Protein AF-A0A822CK42-F1 (afdb_monomer_lite)

Sequence (97 aa):
EFCIHHSVFNVANSQTTEFLENVLDEVIDLFSTSDVIHIGGDEVKYGQWELSTEITKFINEHNLQSPADLQIWFTNKISNFINGKHRRMMGWNEIMG

Structure (mmCIF, N/CA/C/O backbone):
data_AF-A0A822CK42-F1
#
_entry.id   AF-A0A822CK42-F1
#
loop_
_atom_site.group_PDB
_atom_site.id
_atom_site.type_symbol
_atom_site.label_atom_id
_atom_site.label_alt_id
_atom_site.label_comp_id
_atom_site.label_asym_id
_atom_site.label_entity_id
_atom_site.label_seq_id
_atom_site.pdbx_PDB_ins_code
_atom_site.Cartn_x
_atom_site.Cartn_y
_atom_site.Cartn_z
_atom_site.occupancy
_atom_site.B_iso_or_equiv
_atom_site.auth_seq_id
_atom_site.auth_comp_id
_atom_site.auth_asym_id
_atom_site.auth_atom_id
_atom_site.pdbx_PDB_model_num
ATOM 1 N N . GLU A 1 1 ? 6.854 24.041 9.957 1.00 33.19 1 GLU A N 1
ATOM 2 C CA . GLU A 1 1 ? 7.121 22.590 9.934 1.00 33.19 1 GLU A CA 1
ATOM 3 C C . GLU A 1 1 ? 6.576 22.047 8.626 1.00 33.19 1 GLU A C 1
ATOM 5 O O . GLU A 1 1 ? 5.389 22.193 8.367 1.00 33.19 1 GLU A O 1
ATOM 10 N N . PHE A 1 2 ? 7.460 21.596 7.739 1.00 29.27 2 PHE A N 1
ATOM 11 C CA . PHE A 1 2 ? 7.106 21.054 6.426 1.00 29.27 2 PHE A CA 1
ATOM 12 C C . PHE A 1 2 ? 7.071 19.521 6.515 1.00 29.27 2 PHE A C 1
ATOM 14 O O . PHE A 1 2 ? 7.889 18.945 7.222 1.00 29.27 2 PHE A O 1
ATOM 21 N N . CYS A 1 3 ? 6.149 18.909 5.766 1.00 29.55 3 CYS A N 1
ATOM 22 C CA . CYS A 1 3 ? 6.029 17.467 5.494 1.00 29.55 3 CYS A CA 1
ATOM 23 C C . CYS A 1 3 ? 5.343 16.545 6.515 1.00 29.55 3 CYS A C 1
ATOM 25 O O . CYS A 1 3 ? 5.492 15.341 6.390 1.00 29.55 3 CYS A O 1
ATOM 27 N N . ILE A 1 4 ? 4.484 17.038 7.414 1.00 42.25 4 ILE A N 1
ATOM 28 C CA . ILE A 1 4 ? 3.563 16.142 8.142 1.00 42.25 4 ILE A CA 1
ATOM 29 C C . ILE A 1 4 ? 2.125 16.460 7.740 1.00 42.25 4 ILE A C 1
ATOM 31 O O . ILE A 1 4 ? 1.430 17.234 8.401 1.00 42.25 4 ILE A O 1
ATOM 35 N N . HIS A 1 5 ? 1.665 15.895 6.622 1.00 47.59 5 HIS A N 1
ATOM 36 C CA . HIS A 1 5 ? 0.237 15.930 6.332 1.00 47.59 5 HIS A CA 1
ATOM 37 C C . HIS A 1 5 ? -0.443 14.865 7.192 1.00 47.59 5 HIS A C 1
ATOM 39 O O . HIS A 1 5 ? -0.126 13.687 7.108 1.00 47.59 5 HIS A O 1
ATOM 45 N N . HIS A 1 6 ? -1.394 15.278 8.029 1.00 52.34 6 HIS A N 1
ATOM 46 C CA . HIS A 1 6 ? -2.114 14.365 8.921 1.00 52.34 6 HIS A CA 1
ATOM 47 C C . HIS A 1 6 ? -2.953 13.290 8.214 1.00 52.34 6 HIS A C 1
ATOM 49 O O . HIS A 1 6 ? -3.473 12.432 8.910 1.00 52.34 6 HIS A O 1
ATOM 55 N N . SER A 1 7 ? -3.110 13.342 6.891 1.00 63.03 7 SER A N 1
ATOM 56 C CA . SER A 1 7 ? -3.978 12.448 6.126 1.00 63.03 7 SER A CA 1
ATOM 57 C C . SER A 1 7 ? -3.238 11.174 5.727 1.00 63.03 7 SER A C 1
ATOM 59 O O . SER A 1 7 ? -2.311 11.228 4.923 1.00 63.03 7 SER A O 1
ATOM 61 N N . VAL A 1 8 ? -3.678 10.031 6.251 1.00 73.88 8 VAL A N 1
ATOM 62 C CA . VAL A 1 8 ? -3.216 8.699 5.826 1.00 73.88 8 VAL A CA 1
ATOM 63 C C . VAL A 1 8 ? -4.225 8.067 4.868 1.00 73.88 8 VAL A C 1
ATOM 65 O O . VAL A 1 8 ? -5.431 8.303 4.971 1.00 73.88 8 VAL A O 1
ATOM 68 N N . PHE A 1 9 ? -3.747 7.253 3.925 1.00 79.25 9 PHE A N 1
ATOM 69 C CA . PHE A 1 9 ? -4.626 6.515 3.021 1.00 79.25 9 PHE A CA 1
ATOM 70 C C . PHE A 1 9 ? -5.569 5.595 3.806 1.00 79.25 9 PHE A C 1
ATOM 72 O O . PHE A 1 9 ? -5.167 4.910 4.750 1.00 79.25 9 PHE A O 1
ATOM 79 N N . ASN A 1 10 ? -6.838 5.554 3.397 1.00 82.50 10 ASN A N 1
ATOM 80 C CA . ASN A 1 10 ? -7.777 4.559 3.896 1.00 82.50 10 ASN A CA 1
ATOM 81 C C . ASN A 1 10 ? -7.540 3.243 3.150 1.00 82.50 10 ASN A C 1
ATOM 83 O O . ASN A 1 10 ? -8.088 3.022 2.070 1.00 82.50 10 ASN A O 1
ATOM 87 N N . VAL A 1 11 ? -6.702 2.391 3.731 1.00 82.88 11 VAL A N 1
ATOM 88 C CA . VAL A 1 11 ? -6.299 1.102 3.152 1.00 82.88 11 VAL A CA 1
ATOM 89 C C . VAL A 1 11 ? -7.378 0.015 3.256 1.00 82.88 11 VAL A C 1
ATOM 91 O O . VAL A 1 11 ? -7.266 -1.006 2.582 1.00 82.88 11 VAL A O 1
ATOM 94 N N . ALA A 1 12 ? -8.441 0.243 4.038 1.00 81.19 12 ALA A N 1
ATOM 95 C CA . ALA A 1 12 ? -9.621 -0.627 4.072 1.00 81.19 12 ALA A CA 1
ATOM 96 C C . ALA A 1 12 ? -10.546 -0.414 2.862 1.00 81.19 12 ALA A C 1
ATOM 98 O O . ALA A 1 12 ? -11.325 -1.299 2.507 1.00 81.19 12 ALA A O 1
ATOM 99 N N . ASN A 1 13 ? -10.446 0.741 2.199 1.00 85.81 13 ASN A N 1
ATOM 100 C CA . ASN A 1 13 ? -11.212 1.017 0.996 1.00 85.81 13 ASN A CA 1
ATOM 101 C C . ASN A 1 13 ? -10.526 0.406 -0.238 1.00 85.81 13 ASN A C 1
ATOM 103 O O . ASN A 1 13 ? -9.418 0.786 -0.622 1.00 85.81 13 ASN A O 1
ATOM 107 N N . SER A 1 14 ? -11.229 -0.515 -0.901 1.00 84.94 14 SER A N 1
ATOM 108 C CA . SER A 1 14 ? -10.780 -1.149 -2.151 1.00 84.94 14 SER A CA 1
ATOM 109 C C . SER A 1 14 ? -10.385 -0.156 -3.255 1.00 84.94 14 SER A C 1
ATOM 111 O O . SER A 1 14 ? -9.377 -0.388 -3.920 1.00 84.94 14 SER A O 1
ATOM 113 N N . GLN A 1 15 ? -11.084 0.979 -3.386 1.00 87.69 15 GLN A N 1
ATOM 114 C CA . GLN A 1 15 ? -10.781 2.010 -4.389 1.00 87.69 15 GLN A CA 1
ATOM 115 C C . GLN A 1 15 ? -9.410 2.652 -4.159 1.00 87.69 15 GLN A C 1
ATOM 117 O O . GLN A 1 15 ? -8.730 3.013 -5.113 1.00 87.69 15 GLN A O 1
ATOM 122 N N . THR A 1 16 ? -8.974 2.767 -2.900 1.00 88.12 16 THR A N 1
ATOM 123 C CA . THR A 1 16 ? -7.628 3.256 -2.574 1.00 88.12 16 THR A CA 1
ATOM 124 C C . THR A 1 16 ? -6.568 2.300 -3.107 1.00 88.12 16 THR A C 1
ATOM 126 O O . THR A 1 16 ? -5.568 2.745 -3.660 1.00 88.12 16 THR A O 1
ATOM 129 N N . THR A 1 17 ? -6.781 0.986 -2.953 1.00 87.44 17 THR A N 1
ATOM 130 C CA . THR A 1 17 ? -5.832 -0.001 -3.487 1.00 87.44 17 THR A CA 1
ATOM 131 C C . THR A 1 17 ? -5.812 0.052 -5.011 1.00 87.44 17 THR A C 1
ATOM 133 O O . THR A 1 17 ? -4.737 0.133 -5.585 1.00 87.44 17 THR A O 1
ATOM 136 N N . GLU A 1 18 ? -6.979 0.067 -5.657 1.00 89.94 18 GLU A N 1
ATOM 137 C CA . GLU A 1 18 ? -7.086 0.120 -7.120 1.00 89.94 18 GLU A CA 1
ATOM 138 C C . GLU A 1 18 ? -6.404 1.366 -7.698 1.00 89.94 18 GLU A C 1
ATOM 140 O O . GLU A 1 18 ? -5.627 1.276 -8.644 1.00 89.94 18 GLU A O 1
ATOM 145 N N . PHE A 1 19 ? -6.632 2.531 -7.088 1.00 91.88 19 PHE A N 1
ATOM 146 C CA . PHE A 1 19 ? -5.950 3.762 -7.473 1.00 91.88 19 PHE A CA 1
ATOM 147 C C . PHE A 1 19 ? -4.424 3.622 -7.390 1.00 91.88 19 PHE A C 1
ATOM 149 O O . PHE A 1 19 ? -3.721 3.995 -8.327 1.00 91.88 19 PHE A O 1
ATOM 156 N N . LEU A 1 20 ? -3.909 3.071 -6.287 1.00 91.56 20 LEU A N 1
ATOM 157 C CA . LEU A 1 20 ? -2.470 2.902 -6.091 1.00 91.56 20 LEU A CA 1
ATOM 158 C C . LEU A 1 20 ? -1.876 1.874 -7.055 1.00 91.56 20 LEU A C 1
ATOM 160 O O . LEU A 1 20 ? -0.802 2.118 -7.590 1.00 91.56 20 LEU A O 1
ATOM 164 N N . GLU A 1 21 ? -2.566 0.765 -7.311 1.00 92.56 21 GLU A N 1
ATOM 165 C CA . GLU A 1 21 ? -2.148 -0.240 -8.293 1.00 92.56 21 GLU A CA 1
ATOM 166 C C . GLU A 1 21 ? -2.078 0.358 -9.702 1.00 92.56 21 GLU A C 1
ATOM 168 O O . GLU A 1 21 ? -1.071 0.169 -10.378 1.00 92.56 21 GLU A O 1
ATOM 173 N N . ASN A 1 22 ? -3.074 1.150 -10.111 1.00 93.88 22 ASN A N 1
ATOM 174 C CA . ASN A 1 22 ? -3.075 1.821 -11.414 1.00 93.88 22 ASN A CA 1
ATOM 175 C C . ASN A 1 22 ? -1.915 2.819 -11.548 1.00 93.88 22 ASN A C 1
ATOM 177 O O . ASN A 1 22 ? -1.187 2.795 -12.538 1.00 93.88 22 ASN A O 1
ATOM 181 N N . VAL A 1 23 ? -1.695 3.661 -10.530 1.00 93.31 23 VAL A N 1
ATOM 182 C CA . VAL A 1 23 ? -0.566 4.606 -10.520 1.00 93.31 23 VAL A CA 1
ATOM 183 C C . VAL A 1 23 ? 0.769 3.862 -10.559 1.00 93.31 23 VAL A C 1
ATOM 185 O O . VAL A 1 23 ? 1.672 4.253 -11.296 1.00 93.31 23 VAL A O 1
ATOM 188 N N . LEU A 1 24 ? 0.911 2.790 -9.778 1.00 91.06 24 LEU A N 1
ATOM 189 C CA . LEU A 1 24 ? 2.125 1.980 -9.772 1.00 91.06 24 LEU A CA 1
ATOM 190 C C . LEU A 1 24 ? 2.359 1.305 -11.122 1.00 91.06 24 LEU A C 1
ATOM 192 O O . LEU A 1 24 ? 3.510 1.221 -11.535 1.00 91.06 24 LEU A O 1
ATOM 196 N N . ASP A 1 25 ? 1.309 0.862 -11.811 1.00 92.94 25 ASP A N 1
ATOM 197 C CA . ASP A 1 25 ? 1.431 0.262 -13.140 1.00 92.94 25 ASP A CA 1
ATOM 198 C C . ASP A 1 25 ? 1.990 1.269 -14.152 1.00 92.94 25 ASP A C 1
ATOM 200 O O . ASP A 1 25 ? 3.008 1.008 -14.792 1.00 92.94 25 ASP A O 1
ATOM 204 N N . GLU A 1 26 ? 1.416 2.476 -14.203 1.00 93.69 26 GLU A N 1
ATOM 205 C CA . GLU A 1 26 ? 1.907 3.551 -15.073 1.00 93.69 26 GLU A CA 1
ATOM 206 C C . GLU A 1 26 ? 3.362 3.937 -14.757 1.00 93.69 26 GLU A C 1
ATOM 208 O O . GLU A 1 26 ? 4.174 4.157 -15.660 1.00 93.69 26 GLU A O 1
ATOM 213 N N . VAL A 1 27 ? 3.722 3.998 -13.472 1.00 91.38 27 VAL A N 1
ATOM 214 C CA . VAL A 1 27 ? 5.091 4.307 -13.031 1.00 91.38 27 VAL A CA 1
ATOM 215 C C . VAL A 1 27 ? 6.059 3.182 -13.404 1.00 91.38 27 VAL A C 1
ATOM 217 O O . VAL A 1 27 ? 7.165 3.463 -13.866 1.00 91.38 27 VAL A O 1
ATOM 220 N N . ILE A 1 28 ? 5.671 1.916 -13.234 1.00 89.81 28 ILE A N 1
ATOM 221 C CA . ILE A 1 28 ? 6.493 0.758 -13.616 1.00 89.81 28 ILE A CA 1
ATOM 222 C C . ILE A 1 28 ? 6.755 0.760 -15.124 1.00 89.81 28 ILE A C 1
ATOM 224 O O . ILE A 1 28 ? 7.891 0.513 -15.543 1.00 89.81 28 ILE A O 1
ATOM 228 N N . ASP A 1 29 ? 5.739 1.072 -15.925 1.00 91.25 29 ASP A N 1
ATOM 229 C CA . ASP A 1 29 ? 5.866 1.169 -17.378 1.00 91.25 29 ASP A CA 1
ATOM 230 C C . ASP A 1 29 ? 6.787 2.328 -17.784 1.00 91.25 29 ASP A C 1
ATOM 232 O O . ASP A 1 29 ? 7.674 2.165 -18.631 1.00 91.25 29 ASP A O 1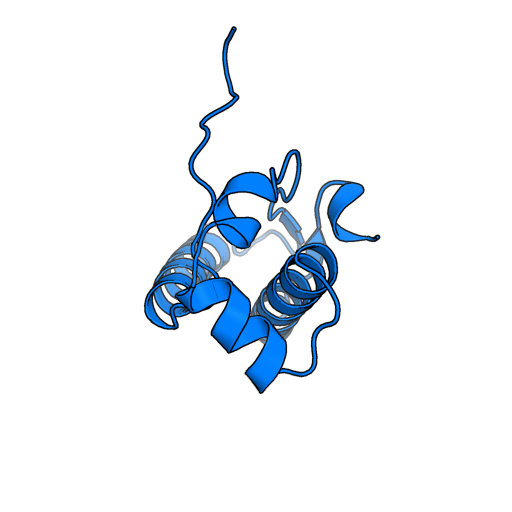
ATOM 236 N N . LEU A 1 30 ? 6.644 3.485 -17.130 1.00 91.25 30 LEU A N 1
ATOM 237 C CA . LEU A 1 30 ? 7.484 4.655 -17.378 1.00 91.25 30 LEU A CA 1
ATOM 238 C C . LEU A 1 30 ? 8.958 4.402 -17.019 1.00 91.25 30 LEU A C 1
ATOM 240 O O . LEU A 1 30 ? 9.855 4.792 -17.768 1.00 91.25 30 LEU A O 1
ATOM 244 N N . PHE A 1 31 ? 9.220 3.720 -15.901 1.00 89.44 31 PHE A N 1
ATOM 245 C CA . PHE A 1 31 ? 10.564 3.390 -15.410 1.00 89.44 31 PHE A CA 1
ATOM 246 C C . PHE A 1 31 ? 10.952 1.935 -15.701 1.00 89.44 31 PHE A C 1
ATOM 248 O O . PHE A 1 31 ? 11.570 1.256 -14.879 1.00 89.44 31 PHE A O 1
ATOM 255 N N . SER A 1 32 ? 10.641 1.467 -16.908 1.00 83.56 32 SER A N 1
ATOM 256 C CA . SER A 1 32 ? 10.815 0.071 -17.332 1.00 83.56 32 SER A CA 1
ATOM 257 C C . SER A 1 32 ? 12.250 -0.480 -17.270 1.00 83.56 32 SER A C 1
ATOM 259 O O . SER A 1 32 ? 12.435 -1.700 -17.283 1.00 83.56 32 SER A O 1
ATOM 261 N N . THR A 1 33 ? 13.267 0.382 -17.180 1.00 86.38 33 THR A N 1
ATOM 262 C CA . THR A 1 33 ? 14.684 -0.001 -17.051 1.00 86.38 33 THR A CA 1
ATOM 263 C C . THR A 1 33 ? 15.121 -0.277 -15.612 1.00 86.38 33 THR A C 1
ATOM 265 O O . THR A 1 33 ? 16.199 -0.834 -15.408 1.00 86.38 33 THR A O 1
ATOM 268 N N . SER A 1 34 ? 14.317 0.110 -14.618 1.00 85.31 34 SER A N 1
ATOM 269 C CA . SER A 1 34 ? 14.588 -0.158 -13.207 1.00 85.31 34 SER A CA 1
ATOM 270 C C . SER A 1 34 ? 13.918 -1.455 -12.768 1.00 85.31 34 SER A C 1
ATOM 272 O O . SER A 1 34 ? 12.730 -1.670 -12.994 1.00 85.31 34 SER A O 1
ATOM 274 N N . ASP A 1 35 ? 14.657 -2.289 -12.043 1.00 87.44 35 ASP A N 1
ATOM 275 C CA . ASP A 1 35 ? 14.109 -3.486 -11.393 1.00 87.44 35 ASP A CA 1
ATOM 276 C C . ASP A 1 35 ? 13.536 -3.196 -10.003 1.00 87.44 35 ASP A C 1
ATOM 278 O O . ASP A 1 35 ? 13.083 -4.111 -9.315 1.00 87.44 35 ASP A O 1
ATOM 282 N N . VAL A 1 36 ? 13.605 -1.940 -9.558 1.00 86.56 36 VAL A N 1
ATOM 283 C CA . VAL A 1 36 ? 13.287 -1.523 -8.195 1.00 86.56 36 VAL A CA 1
ATOM 284 C C . VAL A 1 36 ? 12.284 -0.377 -8.202 1.00 86.56 36 VA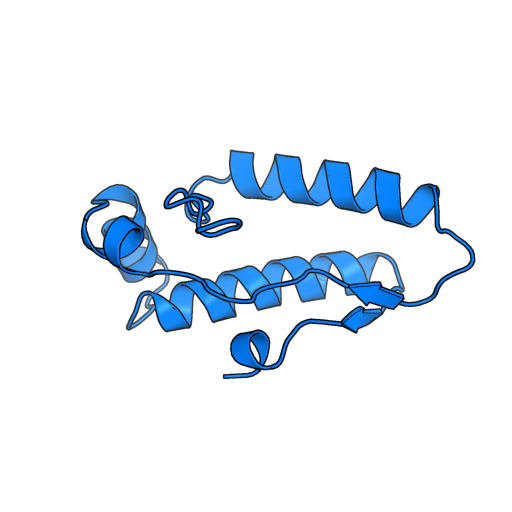L A C 1
ATOM 286 O O . VAL A 1 36 ? 12.486 0.619 -8.898 1.00 86.56 36 VAL A O 1
ATOM 289 N N . ILE A 1 37 ? 11.256 -0.502 -7.363 1.00 86.69 37 ILE A N 1
ATOM 290 C CA . ILE A 1 37 ? 10.271 0.543 -7.072 1.00 86.69 37 ILE A CA 1
ATOM 291 C C . ILE A 1 37 ? 10.298 0.832 -5.570 1.00 86.69 37 ILE A C 1
ATOM 293 O O . ILE A 1 37 ? 10.148 -0.083 -4.760 1.00 86.69 37 ILE A O 1
ATOM 297 N N . HIS A 1 38 ? 10.495 2.098 -5.197 1.00 85.06 38 HIS A N 1
ATOM 298 C CA . HIS A 1 38 ? 10.471 2.535 -3.802 1.00 85.06 38 HIS A CA 1
ATOM 299 C C . HIS A 1 38 ? 9.085 3.076 -3.437 1.00 85.06 38 HIS A C 1
ATOM 301 O O . HIS A 1 38 ? 8.629 4.030 -4.061 1.00 85.06 38 HIS A O 1
ATOM 307 N N . ILE A 1 39 ? 8.432 2.507 -2.421 1.00 84.88 39 ILE A N 1
ATOM 308 C CA . ILE A 1 39 ? 7.048 2.868 -2.050 1.00 84.88 39 ILE A CA 1
ATOM 309 C C . ILE A 1 39 ? 6.938 3.826 -0.851 1.00 84.88 39 ILE A C 1
ATOM 311 O O . ILE A 1 39 ? 5.834 4.196 -0.461 1.00 84.88 39 ILE A O 1
ATOM 315 N N . GLY A 1 40 ? 8.062 4.249 -0.264 1.00 83.12 40 GLY A N 1
ATOM 316 C CA . GLY A 1 40 ? 8.062 5.165 0.883 1.00 83.12 40 GLY A CA 1
ATOM 317 C C . GLY A 1 40 ? 7.798 4.418 2.185 1.00 83.12 40 GLY A C 1
ATOM 318 O O . GLY A 1 40 ? 8.662 3.645 2.587 1.00 83.12 40 GLY A O 1
ATOM 319 N N . GLY A 1 41 ? 6.630 4.652 2.797 1.00 67.88 41 GLY A N 1
ATOM 320 C CA . GLY A 1 41 ? 6.101 3.991 4.005 1.00 67.88 41 GLY A CA 1
ATOM 321 C C . GLY A 1 41 ? 6.655 4.469 5.346 1.00 67.88 41 GLY A C 1
ATOM 322 O O . GLY A 1 41 ? 6.533 3.764 6.345 1.00 67.88 41 GLY A O 1
ATOM 323 N N . ASP A 1 42 ? 7.236 5.661 5.364 1.00 60.25 42 ASP A N 1
ATOM 324 C CA . ASP A 1 42 ? 7.664 6.383 6.553 1.00 60.25 42 ASP A CA 1
ATOM 325 C C . ASP A 1 42 ? 6.516 7.194 7.193 1.00 60.25 42 ASP A C 1
ATOM 327 O O . ASP A 1 42 ? 5.529 7.549 6.550 1.00 60.25 42 ASP A O 1
ATOM 331 N N . GLU A 1 43 ? 6.637 7.466 8.497 1.00 59.28 43 GLU A N 1
ATOM 332 C CA . GLU A 1 43 ? 5.789 8.391 9.277 1.00 59.28 43 GLU A CA 1
ATOM 333 C C . GLU A 1 43 ? 4.265 8.135 9.297 1.00 59.28 43 GLU A C 1
ATOM 335 O O . GLU A 1 43 ? 3.467 9.055 9.522 1.00 59.28 43 GLU A O 1
ATOM 340 N N . VAL A 1 44 ? 3.820 6.884 9.150 1.00 65.19 44 VAL A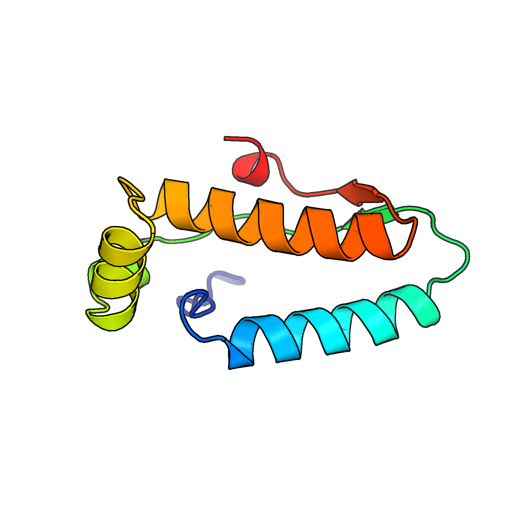 N 1
ATOM 341 C CA . VAL A 1 44 ? 2.393 6.553 9.295 1.00 65.19 44 VAL A CA 1
ATOM 342 C C . VAL A 1 44 ? 1.924 6.836 10.728 1.00 65.19 44 VAL A C 1
ATOM 344 O O . VAL A 1 44 ? 2.323 6.182 11.692 1.00 65.19 44 VAL A O 1
ATOM 347 N N . LYS A 1 45 ? 1.031 7.821 10.883 1.00 69.50 45 LYS A N 1
ATOM 348 C CA . LYS A 1 45 ? 0.375 8.125 12.161 1.00 69.50 45 LYS A CA 1
ATOM 349 C C . LYS A 1 45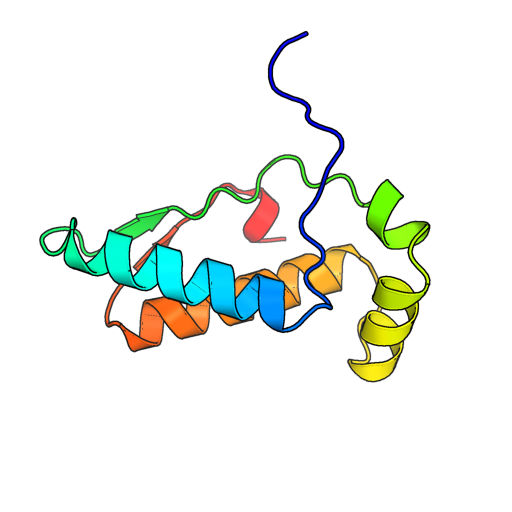 ? -0.940 7.358 12.275 1.00 69.50 45 LYS A C 1
ATOM 351 O O . LYS A 1 45 ? -1.948 7.750 11.690 1.00 69.50 45 LYS A O 1
ATOM 356 N N . TYR A 1 46 ? -0.955 6.321 13.110 1.00 75.88 46 TYR A N 1
ATOM 357 C CA . TYR A 1 46 ? -2.126 5.456 13.309 1.00 75.88 46 TYR A CA 1
ATOM 358 C C . TYR A 1 46 ? -3.344 6.140 13.942 1.00 75.88 46 TYR A C 1
ATOM 360 O O . TYR A 1 46 ? -4.446 5.607 13.856 1.00 75.88 46 TYR A O 1
ATOM 368 N N . GLY A 1 47 ? -3.195 7.332 14.531 1.00 73.75 47 GLY A N 1
ATOM 369 C CA . GLY A 1 47 ? -4.288 8.007 15.241 1.00 73.75 47 GLY A CA 1
ATOM 370 C C . GLY A 1 47 ? -5.545 8.249 14.390 1.00 73.75 47 GLY A C 1
ATOM 371 O O . GLY A 1 47 ? -6.650 8.235 14.920 1.00 73.75 47 GLY A O 1
ATOM 372 N N . GLN A 1 48 ? -5.420 8.419 13.067 1.00 75.50 48 GLN A N 1
ATOM 373 C CA . GLN A 1 48 ? -6.598 8.503 12.188 1.00 75.50 48 GLN A CA 1
ATOM 374 C C . GLN A 1 48 ? -7.273 7.146 11.954 1.00 75.50 48 GLN A C 1
ATOM 376 O O . GLN A 1 48 ? -8.494 7.080 11.824 1.00 75.50 48 GLN A O 1
ATOM 381 N N . TRP A 1 49 ? -6.493 6.068 11.904 1.00 79.75 49 TRP A N 1
ATOM 382 C CA . TRP A 1 49 ? -7.001 4.707 11.744 1.00 79.75 49 TRP A CA 1
ATOM 383 C C . TRP A 1 49 ? -7.715 4.218 13.004 1.00 79.75 49 TRP A C 1
ATOM 385 O O . TRP A 1 49 ? -8.768 3.598 12.896 1.00 79.75 49 TRP A O 1
ATOM 395 N N . GLU A 1 50 ? -7.213 4.573 14.187 1.00 79.19 50 GLU A N 1
ATOM 396 C CA . GLU A 1 50 ? -7.855 4.261 15.471 1.00 79.19 50 GLU A CA 1
ATOM 397 C C . GLU A 1 50 ? -9.222 4.943 15.639 1.00 79.19 50 GLU A C 1
ATOM 399 O O . GLU A 1 50 ? -10.125 4.384 16.256 1.00 79.19 50 GLU A O 1
ATOM 404 N N . LEU A 1 51 ? -9.398 6.137 15.065 1.00 81.50 51 LEU A N 1
ATOM 405 C CA . LEU A 1 51 ? -10.660 6.884 15.116 1.00 81.50 51 LEU A CA 1
ATOM 406 C C . LEU A 1 51 ? -11.657 6.474 14.018 1.00 81.50 51 LEU A C 1
ATOM 408 O O . LEU A 1 51 ? -12.813 6.903 14.049 1.00 81.50 51 LEU A O 1
ATOM 412 N N . SER A 1 52 ? -11.236 5.665 13.042 1.00 82.38 52 SER A N 1
ATOM 413 C CA . SER A 1 52 ? -12.071 5.264 11.910 1.00 82.38 52 SER A CA 1
ATOM 414 C C . SER A 1 52 ? -12.782 3.939 12.175 1.00 82.38 52 SER A C 1
ATOM 416 O O . SER A 1 52 ? -12.168 2.875 12.231 1.00 82.38 52 SER A O 1
ATOM 418 N N . THR A 1 53 ? -14.113 3.989 12.247 1.00 85.69 53 THR A N 1
ATOM 419 C CA . THR A 1 53 ? -14.965 2.796 12.395 1.00 85.69 53 THR A CA 1
ATOM 420 C C . THR A 1 53 ? -14.841 1.830 11.218 1.00 85.69 53 THR A C 1
ATOM 422 O O . THR A 1 53 ? -14.943 0.620 11.413 1.00 85.69 53 THR A O 1
ATOM 425 N N . GLU A 1 54 ? -14.590 2.339 10.010 1.00 85.88 54 GLU A N 1
ATOM 426 C CA . GLU A 1 54 ? -14.341 1.515 8.824 1.00 85.88 54 GLU A CA 1
ATOM 427 C C . GLU A 1 54 ? -13.037 0.722 8.967 1.00 85.88 54 GLU A C 1
ATOM 429 O O . GLU A 1 54 ? -13.030 -0.492 8.765 1.00 85.88 54 GLU A O 1
ATOM 434 N N . ILE A 1 55 ? -11.958 1.383 9.401 1.00 86.50 55 ILE A N 1
ATOM 435 C CA . ILE A 1 55 ? -10.660 0.736 9.620 1.00 86.50 55 ILE A CA 1
ATOM 436 C C . ILE A 1 55 ? -10.753 -0.292 10.752 1.00 86.50 55 ILE A C 1
ATOM 438 O O . ILE A 1 55 ? -10.291 -1.419 10.594 1.00 86.50 55 ILE A O 1
ATOM 442 N N . THR A 1 56 ? -11.394 0.048 11.876 1.00 85.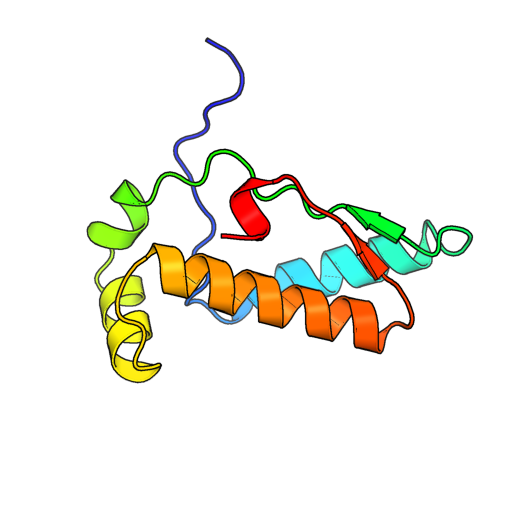44 56 THR A N 1
ATOM 443 C CA . THR A 1 56 ? -11.582 -0.903 12.984 1.00 85.44 56 THR A CA 1
ATOM 444 C C . THR A 1 56 ? -12.373 -2.134 12.540 1.00 85.44 56 THR A C 1
ATOM 446 O O . THR A 1 56 ? -12.031 -3.260 12.902 1.00 85.44 56 THR A O 1
ATOM 449 N N . LYS A 1 57 ? -13.422 -1.948 11.729 1.00 89.12 57 LYS A N 1
ATOM 450 C CA . LYS A 1 57 ? -14.197 -3.063 11.178 1.00 89.12 57 LYS A CA 1
ATOM 451 C C . LYS A 1 57 ? -13.333 -3.941 10.272 1.00 89.12 57 LYS A C 1
ATOM 453 O O . LYS A 1 57 ? -13.350 -5.156 10.433 1.00 89.12 57 LYS A O 1
ATOM 458 N N . PHE A 1 58 ? -12.542 -3.333 9.393 1.00 90.25 58 PHE A N 1
ATOM 459 C CA . PHE A 1 58 ? -11.635 -4.052 8.505 1.00 90.25 58 PHE A CA 1
ATOM 460 C C . PHE A 1 58 ? -10.589 -4.874 9.271 1.00 90.25 58 PHE A C 1
ATOM 462 O O . PHE A 1 58 ? -10.374 -6.039 8.939 1.00 90.25 58 PHE A O 1
ATOM 469 N N . ILE A 1 59 ? -9.986 -4.290 10.315 1.00 88.56 59 ILE A N 1
ATOM 470 C CA . ILE A 1 59 ? -9.039 -4.964 11.218 1.00 88.56 59 ILE A CA 1
ATOM 471 C C . ILE A 1 59 ? -9.678 -6.229 11.805 1.00 88.56 59 ILE A C 1
ATOM 473 O O . ILE A 1 59 ? -9.093 -7.307 11.717 1.00 88.56 59 ILE A O 1
ATOM 477 N N . ASN A 1 60 ? -10.909 -6.123 12.312 1.00 88.94 60 ASN A N 1
ATOM 478 C CA . ASN A 1 60 ? -11.637 -7.265 12.866 1.00 88.94 60 ASN A CA 1
ATOM 479 C C . ASN A 1 60 ? -11.984 -8.323 11.803 1.00 88.94 60 ASN A C 1
ATOM 481 O O . ASN A 1 60 ? -11.819 -9.513 12.050 1.00 88.94 60 ASN A O 1
ATOM 485 N N . GLU A 1 61 ? -12.441 -7.911 10.617 1.00 91.12 61 GLU A N 1
ATOM 486 C CA . GLU A 1 61 ? -12.796 -8.826 9.519 1.00 91.12 61 GLU A CA 1
ATOM 487 C C . GLU A 1 61 ? -11.585 -9.600 8.978 1.00 91.12 61 GLU A C 1
ATOM 489 O O . GLU A 1 61 ? -11.721 -10.756 8.576 1.00 91.12 61 GLU A O 1
ATOM 494 N N . HIS A 1 62 ? -10.399 -8.988 9.006 1.00 88.31 62 HIS A N 1
ATOM 495 C CA . HIS A 1 62 ? -9.148 -9.587 8.537 1.00 88.31 62 HIS A CA 1
ATOM 496 C C . HIS A 1 62 ? -8.311 -10.216 9.665 1.00 88.31 62 HIS A C 1
ATOM 498 O O . HIS A 1 62 ? -7.194 -10.663 9.412 1.00 88.31 62 HIS A O 1
ATOM 504 N N . ASN A 1 63 ? -8.850 -10.304 10.890 1.00 91.81 63 ASN A N 1
ATOM 505 C CA . ASN A 1 63 ? -8.180 -10.839 12.086 1.00 91.81 63 ASN A CA 1
ATOM 506 C C . ASN A 1 63 ? -6.836 -10.158 12.422 1.00 91.81 63 ASN A C 1
ATOM 508 O O . ASN A 1 63 ? -5.932 -10.780 12.985 1.00 91.81 63 ASN A O 1
ATOM 512 N N . LEU A 1 64 ? -6.706 -8.876 12.088 1.00 91.31 64 LEU A N 1
ATOM 513 C CA . LEU A 1 64 ? -5.544 -8.055 12.421 1.00 91.31 64 LEU A CA 1
ATOM 514 C C . LEU A 1 64 ? -5.652 -7.601 13.886 1.00 91.31 64 LEU A C 1
ATOM 516 O O . LEU A 1 64 ? -6.755 -7.383 14.383 1.00 91.31 64 LEU A O 1
ATOM 520 N N . GLN A 1 65 ? -4.530 -7.484 14.601 1.00 88.25 65 GLN A N 1
ATOM 521 C CA . GLN A 1 65 ? -4.541 -7.146 16.033 1.00 88.25 65 GLN A CA 1
ATOM 522 C C . GLN A 1 65 ? -4.378 -5.641 16.278 1.00 88.25 65 GLN A C 1
ATOM 524 O O . GLN A 1 65 ? -4.747 -5.141 17.340 1.00 88.25 65 GLN A O 1
ATOM 529 N N . SER A 1 66 ? -3.830 -4.910 15.307 1.00 87.19 66 SER A N 1
ATOM 530 C CA . SER A 1 66 ? -3.479 -3.503 15.458 1.00 87.19 66 SER A CA 1
ATOM 531 C C . SER A 1 66 ? -3.464 -2.734 14.125 1.00 87.19 66 SER A C 1
ATOM 533 O O . SER A 1 66 ? -3.365 -3.331 13.050 1.00 87.19 66 SER A O 1
ATOM 535 N N . PRO A 1 67 ? -3.506 -1.389 14.170 1.00 85.19 67 PRO A N 1
ATOM 536 C CA . PRO A 1 67 ? -3.235 -0.538 13.009 1.00 85.19 67 PRO A CA 1
ATOM 537 C C . PRO A 1 67 ? -1.853 -0.780 12.375 1.00 85.19 67 PRO A C 1
ATOM 539 O O . PRO A 1 67 ? -1.704 -0.621 11.166 1.00 85.19 67 PRO A O 1
ATOM 542 N N . ALA A 1 68 ? -0.858 -1.209 13.158 1.00 86.44 68 ALA A N 1
ATOM 543 C CA . ALA A 1 68 ? 0.445 -1.605 12.624 1.00 86.44 68 ALA A CA 1
ATOM 544 C C . ALA A 1 68 ? 0.334 -2.875 11.764 1.00 86.44 68 ALA A C 1
ATOM 546 O O . ALA A 1 68 ? 0.837 -2.904 10.643 1.00 86.44 68 ALA A O 1
ATOM 547 N N . ASP A 1 69 ? -0.426 -3.880 12.212 1.00 86.69 69 ASP A N 1
ATOM 548 C CA . ASP A 1 69 ? -0.691 -5.079 11.401 1.00 86.69 69 ASP A CA 1
ATOM 549 C C . ASP A 1 69 ? -1.421 -4.738 10.100 1.00 86.69 69 ASP A C 1
ATOM 551 O O . ASP A 1 69 ? -1.196 -5.372 9.071 1.00 86.69 69 ASP A O 1
ATOM 555 N N . LEU A 1 70 ? -2.277 -3.712 10.119 1.00 88.31 70 LEU A N 1
ATOM 556 C CA . LEU A 1 70 ? -2.921 -3.198 8.915 1.00 88.31 70 LEU A CA 1
ATOM 557 C C . LEU A 1 70 ? -1.919 -2.563 7.943 1.00 88.31 70 LEU A C 1
ATOM 559 O O . LEU A 1 70 ? -2.022 -2.794 6.737 1.00 88.31 70 LEU A O 1
ATOM 563 N N . GLN A 1 71 ? -0.934 -1.812 8.442 1.00 86.69 71 G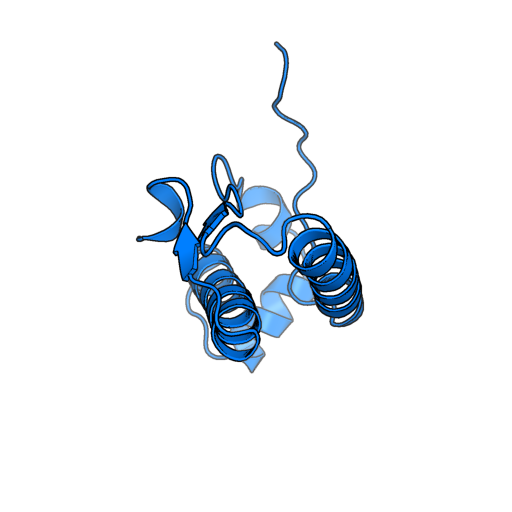LN A N 1
ATOM 564 C CA . GLN A 1 71 ? 0.155 -1.291 7.611 1.00 86.69 71 GLN A CA 1
ATOM 565 C C . GLN A 1 71 ? 0.982 -2.422 6.991 1.00 86.69 71 GLN A C 1
ATOM 567 O O . GLN A 1 71 ? 1.278 -2.369 5.795 1.00 86.69 71 GLN A O 1
ATOM 572 N N . ILE A 1 72 ? 1.312 -3.457 7.766 1.00 87.19 72 ILE A N 1
ATOM 573 C CA . ILE A 1 72 ? 2.040 -4.640 7.283 1.00 87.19 72 ILE A CA 1
ATOM 574 C C . ILE A 1 72 ? 1.213 -5.380 6.228 1.00 87.19 72 ILE A C 1
ATOM 576 O O . ILE A 1 72 ? 1.711 -5.713 5.152 1.00 87.19 72 ILE A O 1
ATOM 580 N N . TRP A 1 73 ? -0.074 -5.606 6.499 1.00 89.44 73 TRP A N 1
ATOM 581 C CA . TRP A 1 73 ? -1.001 -6.242 5.565 1.00 89.44 73 TRP A CA 1
ATOM 582 C C . TRP A 1 73 ? -1.056 -5.488 4.235 1.00 89.44 73 TRP A C 1
ATOM 584 O O . TRP A 1 73 ? -0.909 -6.087 3.165 1.00 89.44 73 TRP A O 1
ATOM 594 N N . PHE A 1 74 ? -1.208 -4.165 4.301 1.00 89.56 74 PHE A N 1
ATOM 595 C CA . PHE A 1 74 ? -1.294 -3.318 3.120 1.00 89.56 74 PHE A CA 1
ATOM 596 C C . PHE A 1 74 ? 0.026 -3.292 2.340 1.00 89.56 74 PHE A C 1
ATOM 598 O O . PHE A 1 74 ? 0.036 -3.482 1.125 1.00 89.56 74 PHE A O 1
ATOM 605 N N . THR A 1 75 ? 1.149 -3.152 3.043 1.00 89.06 75 THR A N 1
ATOM 606 C CA . THR A 1 75 ? 2.493 -3.253 2.466 1.00 89.06 75 THR A CA 1
ATOM 607 C C . THR A 1 75 ? 2.669 -4.561 1.704 1.00 89.06 75 THR A C 1
ATOM 609 O O . THR A 1 75 ? 3.119 -4.559 0.560 1.00 89.06 75 THR A O 1
ATOM 612 N N . ASN A 1 76 ? 2.315 -5.689 2.323 1.00 89.56 76 ASN A N 1
ATOM 613 C CA . ASN A 1 76 ? 2.461 -7.005 1.710 1.00 89.56 76 ASN A CA 1
ATOM 614 C C . ASN A 1 76 ? 1.606 -7.132 0.447 1.00 89.56 76 ASN A C 1
ATOM 616 O O . ASN A 1 76 ? 2.051 -7.719 -0.539 1.00 89.56 76 ASN A O 1
ATOM 620 N N . LYS A 1 77 ? 0.406 -6.543 0.443 1.00 91.12 77 LYS A N 1
ATOM 621 C CA . LYS A 1 77 ? -0.450 -6.485 -0.746 1.00 91.12 77 LYS A CA 1
ATOM 622 C C . LYS A 1 77 ? 0.242 -5.755 -1.904 1.00 91.12 77 LYS A C 1
ATOM 624 O O . LYS A 1 77 ? 0.320 -6.308 -2.999 1.00 91.12 77 LYS A O 1
ATOM 629 N N . ILE A 1 78 ? 0.813 -4.576 -1.650 1.00 90.88 78 ILE A N 1
ATOM 630 C CA . ILE A 1 78 ? 1.552 -3.799 -2.661 1.00 90.88 78 ILE A CA 1
ATOM 631 C C . ILE A 1 78 ? 2.836 -4.516 -3.103 1.00 90.88 78 ILE A C 1
ATOM 633 O O . ILE A 1 78 ? 3.130 -4.578 -4.296 1.00 90.88 78 ILE A O 1
ATOM 637 N N . SER A 1 79 ? 3.567 -5.130 -2.172 1.00 90.25 79 SER A N 1
ATOM 638 C CA . SER A 1 79 ? 4.754 -5.941 -2.472 1.00 90.25 79 SER A CA 1
ATOM 639 C C . SER A 1 79 ? 4.432 -7.076 -3.444 1.00 90.25 79 SER A C 1
ATOM 641 O O . SER A 1 79 ? 5.128 -7.265 -4.443 1.00 90.25 79 SER A O 1
ATOM 643 N N . ASN A 1 80 ? 3.330 -7.792 -3.201 1.00 91.69 80 ASN A N 1
ATOM 644 C CA . ASN A 1 80 ? 2.869 -8.871 -4.069 1.00 91.69 80 ASN A CA 1
ATOM 645 C C . ASN A 1 80 ? 2.463 -8.364 -5.458 1.00 91.69 80 ASN A C 1
ATOM 647 O O . ASN A 1 80 ? 2.792 -9.014 -6.451 1.00 91.69 80 ASN A O 1
ATOM 651 N N . PHE A 1 81 ? 1.802 -7.206 -5.541 1.00 92.69 81 PHE A N 1
ATOM 652 C CA . PHE A 1 81 ? 1.472 -6.569 -6.818 1.00 92.69 81 PHE A CA 1
ATOM 653 C C . PHE A 1 81 ? 2.737 -6.238 -7.628 1.00 92.69 81 PHE A C 1
ATOM 655 O O . PHE A 1 81 ? 2.869 -6.668 -8.774 1.00 92.69 81 PHE A O 1
ATOM 662 N N . ILE A 1 82 ? 3.710 -5.559 -7.009 1.00 91.06 82 ILE A N 1
ATOM 663 C CA . ILE A 1 82 ? 4.989 -5.183 -7.638 1.00 91.06 82 ILE A CA 1
ATOM 664 C C . ILE A 1 82 ? 5.774 -6.432 -8.073 1.00 91.06 82 ILE A C 1
ATOM 666 O O . ILE A 1 82 ? 6.298 -6.485 -9.189 1.00 91.06 82 ILE A O 1
ATOM 670 N N . ASN A 1 83 ? 5.809 -7.469 -7.232 1.00 90.81 83 ASN A N 1
ATOM 671 C CA . ASN A 1 83 ? 6.448 -8.742 -7.561 1.00 90.81 83 ASN A CA 1
ATOM 672 C C . ASN A 1 83 ? 5.760 -9.449 -8.743 1.00 90.81 83 ASN A C 1
ATOM 674 O O . ASN A 1 83 ? 6.434 -10.010 -9.607 1.00 90.81 83 ASN A O 1
ATOM 678 N N . GLY A 1 84 ? 4.428 -9.366 -8.838 1.00 92.25 84 GLY A N 1
ATOM 679 C CA . GLY A 1 84 ? 3.653 -9.857 -9.984 1.00 92.25 84 GLY A CA 1
ATOM 680 C C . GLY A 1 84 ? 3.992 -9.160 -11.307 1.00 92.25 84 GLY A C 1
ATOM 681 O O . GLY A 1 84 ? 3.799 -9.741 -12.372 1.00 92.25 84 GLY A O 1
ATOM 682 N N . LYS A 1 85 ? 4.561 -7.951 -11.248 1.00 91.06 85 LYS A N 1
ATOM 683 C CA . LYS A 1 85 ? 5.078 -7.187 -12.395 1.00 91.06 85 LYS A CA 1
ATOM 684 C C . LYS A 1 85 ? 6.581 -7.412 -12.634 1.00 91.06 85 LYS A C 1
ATOM 686 O O . LYS A 1 85 ? 7.204 -6.666 -13.383 1.00 91.06 85 LYS A O 1
ATOM 691 N N . HIS A 1 86 ? 7.174 -8.431 -12.003 1.00 90.06 86 HIS A N 1
ATOM 692 C CA . HIS A 1 86 ? 8.604 -8.758 -12.068 1.00 90.06 86 HIS A CA 1
ATOM 693 C C . HIS A 1 86 ? 9.534 -7.635 -11.580 1.00 90.06 86 HIS A C 1
ATOM 695 O O . HIS A 1 86 ? 10.681 -7.530 -12.016 1.00 90.06 86 HIS A O 1
ATOM 701 N N . ARG A 1 87 ? 9.056 -6.802 -10.650 1.00 89.62 87 ARG A N 1
ATOM 702 C CA . ARG A 1 87 ? 9.844 -5.752 -9.993 1.00 89.62 87 ARG A CA 1
ATOM 703 C C . ARG A 1 87 ? 10.067 -6.089 -8.522 1.00 89.62 87 ARG A C 1
ATOM 705 O O . ARG A 1 87 ? 9.348 -6.891 -7.932 1.00 89.62 87 ARG A O 1
ATOM 712 N N . ARG A 1 88 ? 11.073 -5.465 -7.909 1.00 87.50 88 ARG A N 1
ATOM 713 C CA . ARG A 1 88 ? 11.366 -5.580 -6.475 1.00 87.50 88 ARG A CA 1
ATOM 714 C C . ARG A 1 88 ? 10.928 -4.317 -5.746 1.00 87.50 88 ARG A C 1
ATOM 716 O O . ARG A 1 88 ? 11.288 -3.210 -6.140 1.00 87.50 88 ARG A O 1
ATOM 723 N N . MET A 1 89 ? 10.190 -4.495 -4.659 1.00 87.81 89 MET A N 1
ATOM 724 C CA . MET A 1 89 ? 9.805 -3.395 -3.782 1.00 87.81 89 MET A CA 1
ATOM 725 C C . MET A 1 89 ? 10.966 -3.016 -2.851 1.00 87.81 89 MET A C 1
ATOM 727 O O . MET A 1 89 ? 11.635 -3.886 -2.293 1.00 87.81 89 MET A O 1
ATOM 731 N N . MET A 1 90 ? 11.185 -1.716 -2.671 1.00 84.19 90 MET A N 1
ATOM 732 C CA . MET A 1 90 ? 11.997 -1.133 -1.601 1.00 84.19 90 MET A CA 1
ATOM 733 C C . MET A 1 90 ? 11.160 -0.117 -0.820 1.00 84.19 90 MET A C 1
ATOM 735 O O . MET A 1 90 ? 10.169 0.414 -1.323 1.00 84.19 90 MET A O 1
ATOM 739 N N . GLY A 1 91 ? 11.554 0.158 0.414 1.00 80.25 91 GLY A N 1
ATOM 740 C CA . GLY A 1 91 ? 10.850 1.077 1.292 1.00 80.25 91 GLY A CA 1
ATOM 741 C C . GLY A 1 91 ? 11.727 1.504 2.460 1.00 80.25 91 GLY A C 1
ATOM 742 O O . GLY A 1 91 ? 12.790 0.915 2.682 1.00 80.25 91 GLY A O 1
ATOM 743 N N . TRP A 1 92 ? 11.283 2.522 3.194 1.00 75.44 92 TRP A N 1
ATOM 744 C CA . TRP A 1 92 ? 11.930 2.945 4.433 1.00 75.44 92 TRP A CA 1
ATOM 745 C C . TRP A 1 92 ? 11.787 1.876 5.529 1.00 75.44 92 TRP A C 1
ATOM 747 O O . TRP A 1 92 ? 10.974 0.953 5.424 1.00 75.44 92 TRP A O 1
ATOM 757 N N . ASN A 1 93 ? 12.627 1.967 6.566 1.00 58.25 93 ASN A N 1
ATOM 758 C CA . ASN A 1 93 ? 12.797 0.918 7.582 1.00 58.25 93 ASN A CA 1
ATOM 759 C C . ASN A 1 93 ? 11.488 0.542 8.300 1.00 58.25 93 ASN A C 1
ATOM 761 O O . ASN A 1 93 ? 11.329 -0.603 8.715 1.00 58.25 93 ASN A O 1
ATOM 765 N N . GLU A 1 94 ? 10.551 1.482 8.419 1.00 56.88 94 GLU A N 1
ATOM 766 C CA . GLU A 1 94 ? 9.262 1.352 9.102 1.00 56.88 94 GLU A CA 1
ATOM 767 C C . GLU A 1 94 ? 8.307 0.359 8.424 1.00 56.88 94 GLU A C 1
ATOM 769 O O . GLU A 1 94 ? 7.356 -0.102 9.048 1.00 56.88 94 GLU A O 1
ATOM 774 N N . ILE A 1 95 ? 8.570 -0.012 7.168 1.00 58.91 95 ILE A N 1
ATOM 775 C CA . ILE A 1 95 ? 7.808 -1.036 6.448 1.00 58.91 95 ILE A CA 1
ATOM 776 C C . ILE A 1 95 ? 8.221 -2.467 6.859 1.00 58.91 95 ILE A C 1
ATOM 778 O O . ILE A 1 95 ? 7.477 -3.418 6.624 1.00 58.91 95 ILE A O 1
ATOM 782 N N . MET A 1 96 ? 9.405 -2.646 7.459 1.00 52.06 96 MET A N 1
ATOM 783 C CA . MET A 1 96 ? 9.952 -3.968 7.811 1.00 52.06 96 MET A CA 1
ATOM 784 C C . MET A 1 96 ? 9.630 -4.430 9.243 1.00 52.06 96 MET A C 1
ATOM 786 O O . MET A 1 96 ? 10.167 -5.455 9.669 1.00 52.06 96 MET A O 1
ATOM 790 N N . GLY A 1 97 ? 8.819 -3.664 9.983 1.00 38.75 97 GLY A N 1
ATOM 791 C CA . GLY A 1 97 ? 8.394 -3.977 11.353 1.00 38.75 97 GLY A CA 1
ATOM 792 C C . GLY A 1 97 ? 7.299 -5.026 11.410 1.00 38.75 97 GLY A C 1
ATOM 793 O O . GLY A 1 97 ? 6.369 -4.917 10.587 1.00 38.75 97 GLY A O 1
#

Radius of gyration: 14.12 Å; chains: 1; bounding box: 30×33×33 Å

Foldseek 3Di:
DPDDDVDDDPLLDPVSVVVVLVVVVVVCVVPVVALEDEDELPDDDCPVLVVDPSSVVSCVVVVHDDVLSVLQVSLVVVQVSSVVVNHGYDYPPSNVD

Secondary structure (DSSP, 8-state):
--S-------TTSHHHHHHHHHHHHHHHHHTTT-SEEE-------THHHHT-HHHHHHHHHTT--SHHHHHHHHHHHHHHHHHHTT-EEE--GGGG-

pLDDT: mean 80.95, std 14.99, range [29.27, 93.88]